Protein AF-A0A7C8EAK9-F1 (afdb_monomer_lite)

Secondary structure (DSSP, 8-state):
-HHHHHHHHHHHHHHHHTT-HHHHHHHHHHHHHH-TT-HHHHHHHHHTTTTT-HHHHHHHHHHHHHHSTT-HHHHHHHHHHHHHTT-HHHHHHHHHHHHHH-TT--

Foldseek 3Di:
DVVQLVVLQVVLVVCVVVVVLVSSLVSLVVSCVVPVLPLVSLQSNLVSCVVPPLVSSLVSLVSSCVSVVQDLSSLQSNLVSCVVVVVNVSSVVSVVSSCVSPVPPD

Structure (mmCIF, N/CA/C/O backbone):
data_AF-A0A7C8EAK9-F1
#
_entry.id   AF-A0A7C8EAK9-F1
#
loop_
_atom_site.group_PDB
_atom_site.id
_atom_site.type_symbol
_atom_site.label_atom_id
_atom_site.label_alt_id
_atom_site.label_comp_id
_atom_site.label_asym_id
_atom_site.label_entity_id
_atom_site.label_seq_id
_atom_site.pdbx_PDB_ins_code
_atom_site.Cartn_x
_atom_site.Cartn_y
_atom_site.Cartn_z
_atom_site.occupancy
_atom_site.B_iso_or_equiv
_atom_site.auth_seq_id
_atom_site.auth_comp_id
_atom_site.auth_asym_id
_atom_site.auth_atom_id
_atom_site.pdbx_PDB_model_num
ATOM 1 N N . MET A 1 1 ? 10.876 -0.638 -21.733 1.00 62.22 1 MET A N 1
ATOM 2 C CA . MET A 1 1 ? 10.532 0.165 -20.532 1.00 62.22 1 MET A CA 1
ATOM 3 C C . MET A 1 1 ? 9.923 -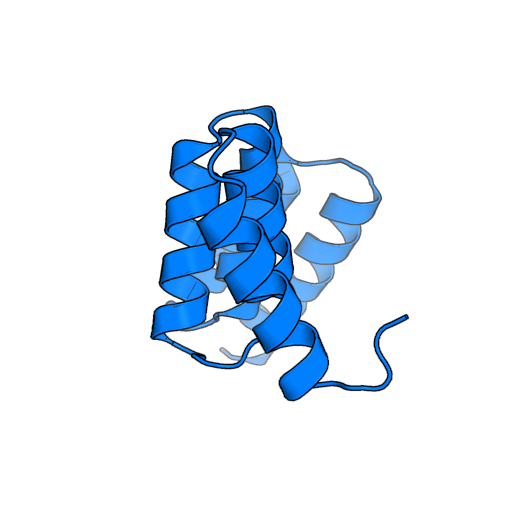0.709 -19.440 1.00 62.22 1 MET A C 1
ATOM 5 O O . MET A 1 1 ? 10.358 -0.600 -18.300 1.00 62.22 1 MET A O 1
ATOM 9 N N . GLU A 1 2 ? 9.033 -1.641 -19.792 1.00 72.19 2 GLU A N 1
ATOM 10 C CA . GLU A 1 2 ? 8.414 -2.610 -18.868 1.00 72.19 2 GLU A CA 1
ATOM 11 C C . GLU A 1 2 ? 9.421 -3.431 -18.046 1.00 72.19 2 GLU A C 1
ATOM 13 O O . GLU A 1 2 ? 9.318 -3.457 -16.825 1.00 72.19 2 GLU A O 1
ATOM 18 N N . ALA A 1 3 ? 10.468 -3.993 -18.665 1.00 84.56 3 ALA A N 1
ATOM 19 C CA . ALA A 1 3 ? 11.483 -4.779 -17.946 1.00 84.56 3 ALA A CA 1
ATOM 20 C C . ALA A 1 3 ? 12.197 -3.995 -16.823 1.00 84.56 3 ALA A C 1
ATOM 22 O O . ALA A 1 3 ? 12.510 -4.545 -15.769 1.00 84.56 3 ALA A O 1
ATOM 23 N N . LYS A 1 4 ? 12.419 -2.686 -17.018 1.00 90.38 4 LYS A N 1
ATOM 24 C CA . LYS A 1 4 ? 13.034 -1.814 -16.003 1.00 90.38 4 LYS A CA 1
ATOM 25 C C . LYS A 1 4 ? 12.062 -1.508 -14.864 1.00 90.38 4 LYS A C 1
ATOM 27 O O . LYS A 1 4 ? 12.473 -1.508 -13.708 1.00 90.38 4 LYS A O 1
ATOM 32 N N . SER A 1 5 ? 10.794 -1.258 -15.196 1.00 91.94 5 SER A N 1
ATOM 33 C CA . SER A 1 5 ? 9.720 -1.064 -14.214 1.00 91.94 5 SER A CA 1
ATOM 34 C C . SER A 1 5 ? 9.559 -2.308 -13.336 1.00 91.94 5 SER A C 1
ATOM 36 O O . SER A 1 5 ? 9.613 -2.219 -12.113 1.00 91.94 5 SER A O 1
ATOM 38 N N . HIS A 1 6 ? 9.511 -3.486 -13.963 1.00 93.06 6 HIS A N 1
ATOM 39 C CA . HIS A 1 6 ? 9.418 -4.766 -13.271 1.00 93.06 6 HIS A CA 1
ATOM 40 C C . HIS A 1 6 ? 10.614 -5.019 -12.341 1.00 93.06 6 HIS A C 1
ATOM 42 O O . HIS A 1 6 ? 10.421 -5.331 -11.170 1.00 93.06 6 HIS A O 1
ATOM 48 N N . ALA A 1 7 ? 11.850 -4.815 -12.811 1.00 95.44 7 ALA A N 1
ATOM 49 C CA . ALA A 1 7 ? 13.041 -4.989 -11.976 1.00 95.44 7 ALA A CA 1
ATOM 50 C C . ALA A 1 7 ? 13.064 -4.037 -10.763 1.00 95.44 7 ALA A C 1
ATOM 52 O O . ALA A 1 7 ? 13.445 -4.438 -9.662 1.00 95.44 7 ALA A O 1
ATOM 53 N N . LEU A 1 8 ? 12.631 -2.782 -10.941 1.00 96.81 8 LEU A N 1
ATOM 54 C CA . LEU A 1 8 ? 12.494 -1.828 -9.837 1.00 96.81 8 LEU A CA 1
ATOM 55 C C . LEU A 1 8 ? 11.420 -2.261 -8.839 1.00 96.81 8 LEU A C 1
ATOM 57 O O . LEU A 1 8 ? 11.625 -2.106 -7.637 1.00 96.81 8 LEU A O 1
ATOM 61 N N . PHE A 1 9 ? 10.309 -2.813 -9.322 1.00 97.38 9 PHE A N 1
ATOM 62 C CA . PHE A 1 9 ? 9.247 -3.315 -8.462 1.00 97.38 9 PHE A CA 1
ATOM 63 C C . PHE A 1 9 ? 9.712 -4.524 -7.644 1.00 97.38 9 PHE A C 1
ATOM 65 O O . PHE A 1 9 ? 9.573 -4.510 -6.427 1.00 97.38 9 PHE A O 1
ATOM 72 N N . GLN A 1 10 ? 10.377 -5.503 -8.265 1.00 97.38 10 GLN A N 1
ATOM 73 C CA . GLN A 1 10 ? 10.956 -6.648 -7.548 1.00 97.38 10 GLN A CA 1
ATOM 74 C C . GLN A 1 10 ? 11.954 -6.204 -6.470 1.00 97.38 10 GLN A C 1
ATOM 76 O O . GLN A 1 10 ? 11.895 -6.662 -5.330 1.00 97.38 10 GLN A O 1
ATOM 81 N N . LYS A 1 11 ? 12.824 -5.239 -6.794 1.00 97.31 11 LYS A N 1
ATOM 82 C CA . LYS A 1 11 ? 13.728 -4.630 -5.811 1.00 97.31 11 LYS A CA 1
ATOM 83 C C . LYS A 1 11 ? 12.961 -3.953 -4.671 1.00 97.31 11 LYS A C 1
ATOM 85 O O . LYS A 1 11 ? 13.375 -4.058 -3.521 1.00 97.31 11 LYS A O 1
ATOM 90 N N . ALA A 1 12 ? 11.875 -3.243 -4.972 1.00 97.62 12 ALA A N 1
ATOM 91 C CA . ALA A 1 12 ? 11.059 -2.597 -3.951 1.00 97.62 12 ALA A CA 1
ATOM 92 C C . ALA A 1 12 ? 10.439 -3.609 -2.982 1.00 97.62 12 ALA A C 1
ATOM 94 O O . ALA A 1 12 ? 10.488 -3.370 -1.781 1.00 97.62 12 ALA A O 1
ATOM 95 N N . ILE A 1 13 ? 9.912 -4.731 -3.482 1.00 97.50 13 ILE A N 1
ATOM 96 C CA . ILE A 1 13 ? 9.357 -5.798 -2.638 1.00 97.50 13 ILE A CA 1
ATOM 97 C C . ILE A 1 13 ? 10.428 -6.357 -1.696 1.00 97.50 13 ILE A C 1
ATOM 99 O O . ILE A 1 13 ? 10.230 -6.348 -0.488 1.00 97.50 13 ILE A O 1
ATOM 103 N N . GLN A 1 14 ? 11.616 -6.688 -2.211 1.00 97.88 14 GLN A N 1
ATOM 104 C CA . GLN A 1 14 ? 12.730 -7.146 -1.367 1.00 97.88 14 GLN A CA 1
ATOM 105 C C . GLN A 1 14 ? 13.124 -6.125 -0.289 1.00 97.88 14 GLN A C 1
ATOM 107 O O . GLN A 1 14 ? 13.489 -6.490 0.823 1.00 97.88 14 GLN A O 1
ATOM 112 N N . LEU A 1 15 ? 13.081 -4.829 -0.608 1.00 98.00 15 LEU A N 1
ATOM 113 C CA . LEU A 1 15 ? 13.382 -3.776 0.361 1.00 98.00 15 LEU A CA 1
ATOM 114 C C . LEU A 1 15 ? 12.298 -3.651 1.438 1.00 98.00 15 LEU A C 1
ATOM 116 O O . LEU A 1 15 ? 12.640 -3.334 2.574 1.00 98.00 15 LEU A O 1
ATOM 120 N N . LEU A 1 16 ? 11.029 -3.910 1.105 1.00 95.81 16 LEU A N 1
ATOM 121 C CA . LEU A 1 16 ? 9.943 -3.976 2.087 1.00 95.81 16 LEU A CA 1
ATOM 122 C C . LEU A 1 16 ? 10.130 -5.160 3.039 1.00 95.81 16 LEU A C 1
ATOM 124 O O . LEU A 1 16 ? 10.002 -4.967 4.243 1.00 95.81 16 LEU A O 1
ATOM 128 N N . ASP A 1 17 ? 10.510 -6.330 2.521 1.00 95.25 17 ASP A N 1
ATOM 129 C CA . ASP A 1 17 ? 10.783 -7.525 3.336 1.00 95.25 17 ASP A CA 1
ATOM 130 C C . ASP A 1 17 ? 11.965 -7.315 4.298 1.00 95.25 17 ASP A C 1
ATOM 132 O O . ASP A 1 17 ? 12.016 -7.892 5.381 1.00 95.25 17 ASP A O 1
ATOM 136 N N . LEU A 1 18 ? 12.915 -6.456 3.916 1.00 96.38 18 LEU A N 1
ATOM 137 C CA . LEU A 1 18 ? 14.046 -6.034 4.749 1.00 96.38 18 LEU A CA 1
ATOM 138 C C . LEU A 1 18 ? 13.733 -4.818 5.639 1.00 96.38 18 LEU A C 1
ATOM 140 O O . LEU A 1 18 ? 14.655 -4.242 6.217 1.00 96.38 18 LEU A O 1
ATOM 144 N N . GLU A 1 19 ? 12.475 -4.373 5.689 1.00 94.06 19 GLU A N 1
ATOM 145 C CA . GLU A 1 19 ? 11.995 -3.184 6.413 1.00 94.06 19 GLU A CA 1
ATOM 146 C C . GLU A 1 19 ? 12.688 -1.859 6.021 1.00 94.06 19 GLU A C 1
ATOM 148 O O . GLU A 1 19 ? 12.529 -0.821 6.676 1.00 94.06 19 GLU A O 1
ATOM 153 N N . LYS A 1 20 ? 13.406 -1.838 4.891 1.00 96.69 20 LYS A N 1
ATOM 154 C CA . LYS A 1 20 ? 14.094 -0.665 4.325 1.00 96.69 20 LYS A CA 1
ATOM 155 C C . LYS A 1 20 ? 13.104 0.257 3.621 1.00 96.69 20 LYS A C 1
ATOM 157 O O . LYS A 1 20 ? 13.106 0.439 2.403 1.00 96.69 20 LYS A O 1
ATOM 162 N N . THR A 1 21 ? 12.218 0.834 4.424 1.00 94.69 21 THR A N 1
ATOM 163 C CA . THR A 1 21 ? 11.017 1.548 3.977 1.00 94.69 21 THR A CA 1
ATOM 164 C C . THR A 1 21 ? 11.338 2.763 3.100 1.00 94.69 21 THR A C 1
ATOM 166 O O . THR A 1 21 ? 10.622 3.033 2.133 1.00 94.69 21 THR A O 1
ATOM 169 N N . LYS A 1 22 ? 12.428 3.490 3.385 1.00 95.12 22 LYS A N 1
ATOM 170 C CA . LYS A 1 22 ? 12.825 4.676 2.605 1.00 95.12 22 LYS A CA 1
ATOM 171 C C . LYS A 1 22 ? 13.316 4.285 1.212 1.00 95.12 22 LYS A C 1
ATOM 173 O O . LYS A 1 22 ? 12.841 4.830 0.220 1.00 95.12 22 LYS A O 1
ATOM 178 N N . GLU A 1 23 ? 14.198 3.298 1.127 1.00 97.31 23 GLU A N 1
ATOM 179 C CA . GLU A 1 23 ? 14.730 2.788 -0.135 1.00 97.31 23 GLU A CA 1
ATOM 180 C C . GLU A 1 23 ? 13.640 2.101 -0.967 1.00 97.31 23 GLU A C 1
ATOM 182 O O . GLU A 1 23 ? 13.582 2.281 -2.187 1.00 97.31 23 GLU A O 1
ATOM 187 N N . ALA A 1 24 ? 12.734 1.357 -0.320 1.00 97.88 24 ALA A N 1
ATOM 188 C CA . ALA A 1 24 ? 11.565 0.781 -0.977 1.00 97.88 24 ALA A CA 1
ATOM 189 C C . ALA A 1 24 ? 10.706 1.880 -1.616 1.00 97.88 24 ALA A C 1
ATOM 191 O O . ALA A 1 24 ? 10.337 1.786 -2.787 1.00 97.88 24 ALA A O 1
ATOM 192 N N . ARG A 1 25 ? 10.445 2.968 -0.882 1.00 97.31 25 ARG A N 1
ATOM 193 C CA . ARG A 1 25 ? 9.690 4.125 -1.379 1.00 97.31 25 ARG A CA 1
ATOM 194 C C . ARG A 1 25 ? 10.352 4.761 -2.599 1.00 97.31 25 ARG A C 1
ATOM 196 O O . ARG A 1 25 ? 9.662 5.063 -3.571 1.00 97.31 25 ARG A O 1
ATOM 203 N N . GLU A 1 26 ? 11.669 4.941 -2.588 1.00 97.75 26 GLU A N 1
ATOM 204 C CA . GLU A 1 26 ? 12.405 5.470 -3.742 1.00 97.75 26 GLU A CA 1
ATOM 205 C C . GLU A 1 26 ? 12.295 4.561 -4.971 1.00 97.75 26 GLU A C 1
ATOM 207 O O . GLU A 1 26 ? 12.053 5.049 -6.082 1.00 97.75 26 GLU A O 1
ATOM 212 N N . ALA A 1 27 ? 12.422 3.246 -4.776 1.00 97.94 27 ALA A N 1
ATOM 213 C CA . ALA A 1 27 ? 12.264 2.262 -5.841 1.00 97.94 27 ALA A CA 1
ATOM 214 C C . ALA A 1 27 ? 10.840 2.285 -6.421 1.00 97.94 27 ALA A C 1
ATOM 216 O O . ALA A 1 27 ? 10.684 2.359 -7.640 1.00 97.94 27 ALA A O 1
ATOM 217 N N . LEU A 1 28 ? 9.812 2.335 -5.566 1.00 98.31 28 LEU A N 1
ATOM 218 C CA . LEU A 1 28 ? 8.401 2.430 -5.962 1.00 98.31 28 LEU A CA 1
ATOM 219 C C . LEU A 1 28 ? 8.100 3.722 -6.721 1.00 98.31 28 LEU A C 1
ATOM 221 O O . LEU A 1 28 ? 7.445 3.690 -7.757 1.00 98.31 28 LEU A O 1
ATOM 225 N N . LEU A 1 29 ? 8.629 4.865 -6.278 1.00 97.94 29 LEU A N 1
ATOM 226 C CA . LEU A 1 29 ? 8.525 6.111 -7.042 1.00 97.94 29 LEU A CA 1
ATOM 227 C C . LEU A 1 29 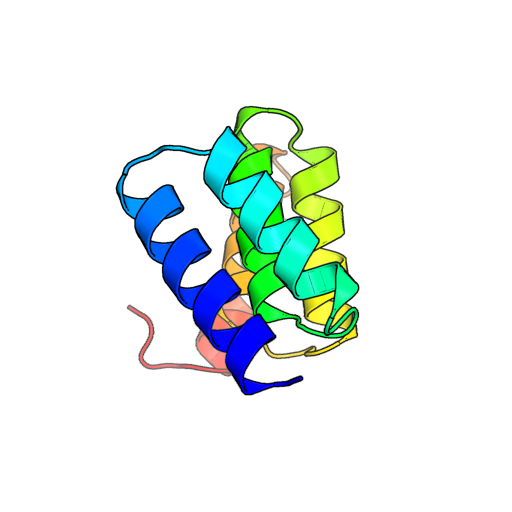? 9.224 5.996 -8.405 1.00 97.94 29 LEU A C 1
ATOM 229 O O . LEU A 1 29 ? 8.769 6.584 -9.383 1.00 97.94 29 LEU A O 1
ATOM 233 N N . GLY A 1 30 ? 10.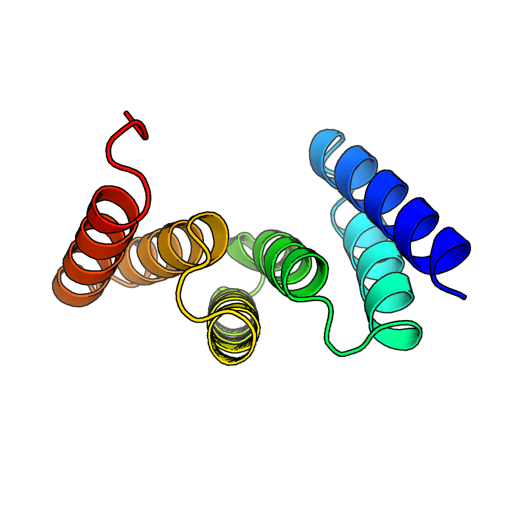305 5.218 -8.493 1.00 97.75 30 GLY A N 1
ATOM 234 C CA . GLY A 1 30 ? 10.937 4.840 -9.755 1.00 97.75 30 GLY A CA 1
ATOM 235 C C . GLY A 1 30 ? 10.016 4.045 -10.677 1.00 97.75 30 GLY A C 1
ATOM 236 O O . GLY A 1 30 ? 9.922 4.393 -11.854 1.00 97.75 30 GLY A O 1
ATOM 237 N N . VAL A 1 31 ? 9.309 3.044 -10.143 1.00 97.94 31 VAL A N 1
ATOM 238 C CA . VAL A 1 31 ? 8.277 2.284 -10.872 1.00 97.94 31 VAL A CA 1
ATOM 239 C C . VAL A 1 31 ? 7.208 3.237 -11.400 1.00 97.94 31 VAL A C 1
ATOM 241 O O . VAL A 1 31 ? 6.967 3.279 -12.600 1.00 97.94 31 VAL A O 1
ATOM 244 N N . LEU A 1 32 ? 6.656 4.095 -10.539 1.00 97.06 32 LEU A N 1
ATOM 245 C CA . LEU A 1 32 ? 5.560 5.006 -10.891 1.00 97.06 32 LEU A CA 1
ATOM 246 C C . LEU A 1 32 ? 5.948 6.128 -11.863 1.00 97.06 32 LEU A C 1
ATOM 248 O O . LEU A 1 32 ? 5.075 6.710 -12.500 1.00 97.06 32 LEU A O 1
ATOM 252 N N . ARG A 1 33 ? 7.241 6.446 -12.000 1.00 97.06 33 ARG A N 1
ATOM 253 C CA . ARG A 1 33 ? 7.727 7.337 -13.067 1.00 97.06 33 ARG A CA 1
ATOM 254 C C . ARG A 1 33 ? 7.718 6.661 -14.438 1.00 97.06 33 ARG A C 1
ATOM 256 O O . ARG A 1 33 ? 7.570 7.354 -15.438 1.00 97.06 33 ARG A O 1
ATOM 263 N N . LEU A 1 34 ? 7.924 5.345 -14.488 1.00 96.38 34 LEU A N 1
ATOM 264 C CA . LEU A 1 34 ? 7.929 4.562 -15.728 1.00 96.38 34 LEU A CA 1
ATOM 265 C C . LEU A 1 34 ? 6.527 4.068 -16.095 1.00 96.38 34 LEU A C 1
ATOM 267 O O . LEU A 1 34 ? 6.190 4.012 -17.272 1.00 96.38 34 LEU A O 1
ATOM 271 N N . ASP A 1 35 ? 5.736 3.724 -15.084 1.00 95.56 35 ASP A N 1
ATOM 272 C CA . ASP A 1 35 ? 4.365 3.244 -15.193 1.00 95.56 35 ASP A CA 1
ATOM 273 C C . ASP A 1 35 ? 3.494 3.903 -14.101 1.00 95.56 35 ASP A C 1
ATOM 275 O O . ASP A 1 35 ? 3.318 3.357 -13.006 1.00 95.56 35 ASP A O 1
ATOM 279 N N . PRO A 1 36 ? 2.940 5.100 -14.370 1.00 95.81 36 PRO A N 1
ATOM 280 C CA . PRO A 1 36 ? 2.094 5.821 -13.416 1.00 95.81 36 PRO A CA 1
ATOM 281 C C . PRO A 1 36 ? 0.789 5.097 -13.052 1.00 95.81 36 PRO A C 1
ATOM 283 O O . PRO A 1 36 ? 0.135 5.480 -12.074 1.00 95.81 36 PRO A O 1
ATOM 286 N N . GLY A 1 37 ? 0.396 4.103 -13.858 1.00 95.69 37 GLY A N 1
ATOM 287 C CA . GLY A 1 37 ? -0.807 3.294 -13.698 1.00 95.69 37 GLY A CA 1
ATOM 288 C C . GLY A 1 37 ? -0.587 2.016 -12.891 1.00 95.69 37 GLY A C 1
ATOM 289 O O . GLY A 1 37 ? -1.548 1.288 -12.654 1.00 95.69 37 GLY A O 1
ATOM 290 N N . ASN A 1 38 ? 0.641 1.742 -12.445 1.00 97.38 38 ASN A N 1
ATOM 291 C CA . ASN A 1 38 ? 0.966 0.510 -11.741 1.00 97.38 38 ASN A CA 1
ATOM 292 C C . ASN A 1 38 ? 0.279 0.438 -10.364 1.00 97.38 38 ASN A C 1
ATOM 294 O O . ASN A 1 38 ? 0.778 0.965 -9.365 1.00 97.38 38 ASN A O 1
ATOM 298 N N . TYR A 1 39 ? -0.893 -0.196 -10.299 1.00 98.00 39 TYR A N 1
ATOM 299 C CA . TYR A 1 39 ? -1.697 -0.255 -9.076 1.00 98.00 39 TYR A CA 1
ATOM 300 C C . TYR A 1 39 ? -1.011 -1.056 -7.958 1.00 98.00 39 TYR A C 1
ATOM 302 O O . TYR A 1 39 ? -1.211 -0.735 -6.786 1.00 98.00 39 TYR A O 1
ATOM 310 N N . GLU A 1 40 ? -0.171 -2.038 -8.300 1.00 98.06 40 GLU A N 1
ATOM 311 C CA . GLU A 1 40 ? 0.606 -2.837 -7.343 1.00 98.06 40 GLU A CA 1
ATOM 312 C C . GLU A 1 40 ? 1.660 -1.963 -6.657 1.00 98.06 40 GLU A C 1
ATOM 314 O O . GLU A 1 40 ? 1.718 -1.904 -5.432 1.00 98.06 40 GLU A O 1
ATOM 319 N N . ALA A 1 41 ? 2.415 -1.171 -7.423 1.00 98.19 41 ALA A N 1
ATOM 320 C CA . ALA A 1 41 ? 3.381 -0.227 -6.870 1.00 98.19 41 ALA A CA 1
ATOM 321 C C . ALA A 1 41 ? 2.720 0.913 -6.086 1.00 98.19 41 ALA A C 1
ATOM 323 O O . ALA A 1 41 ? 3.258 1.343 -5.065 1.00 98.19 41 ALA A O 1
ATOM 324 N N . ILE A 1 42 ? 1.542 1.389 -6.506 1.00 98.62 42 ILE A N 1
ATOM 325 C CA . ILE A 1 42 ? 0.762 2.361 -5.723 1.00 98.62 42 ILE A CA 1
ATOM 326 C C . ILE A 1 42 ? 0.322 1.744 -4.386 1.00 98.62 42 ILE A C 1
ATOM 328 O O . ILE A 1 42 ? 0.411 2.414 -3.356 1.00 98.62 42 ILE A O 1
ATOM 332 N N . ASN A 1 43 ? -0.131 0.487 -4.377 1.00 98.62 43 ASN A N 1
ATOM 333 C CA . ASN A 1 43 ? -0.485 -0.231 -3.152 1.00 98.62 43 ASN A CA 1
ATOM 334 C C . ASN A 1 43 ? 0.735 -0.406 -2.235 1.00 98.62 43 ASN A C 1
ATOM 336 O O . ASN A 1 43 ? 0.690 0.021 -1.083 1.00 98.62 43 ASN A O 1
ATOM 340 N N . SER A 1 44 ? 1.851 -0.917 -2.756 1.00 98.50 44 SER A N 1
ATOM 341 C CA . SER A 1 44 ? 3.095 -1.079 -1.995 1.00 98.50 44 SER A CA 1
ATOM 342 C C . SER A 1 44 ? 3.626 0.252 -1.456 1.00 98.50 44 SER A C 1
ATOM 344 O O . SER A 1 44 ? 4.129 0.316 -0.338 1.00 98.50 44 SER A O 1
ATOM 346 N N . LEU A 1 45 ? 3.443 1.355 -2.191 1.00 98.44 45 LEU A N 1
ATOM 347 C CA . LEU A 1 45 ? 3.774 2.696 -1.704 1.00 98.44 45 LEU A CA 1
ATOM 348 C C . LEU A 1 45 ? 2.901 3.083 -0.505 1.00 98.44 45 LEU A C 1
ATOM 350 O O . LEU A 1 45 ? 3.410 3.655 0.458 1.00 98.44 45 LEU A O 1
ATOM 354 N N . GLY A 1 46 ? 1.613 2.737 -0.536 1.00 98.25 46 GLY A N 1
ATOM 355 C CA . GLY A 1 46 ? 0.697 2.913 0.589 1.00 98.25 46 GLY A CA 1
ATOM 356 C C . GLY A 1 46 ? 1.159 2.187 1.850 1.00 98.25 46 GLY A C 1
ATOM 357 O O . GLY A 1 46 ? 1.134 2.788 2.922 1.00 98.25 46 GLY A O 1
ATOM 358 N N . ILE A 1 47 ? 1.660 0.954 1.715 1.00 97.88 47 ILE A N 1
ATOM 359 C CA . ILE A 1 47 ? 2.213 0.167 2.832 1.00 97.88 47 ILE A CA 1
ATOM 360 C C . ILE A 1 47 ? 3.346 0.936 3.525 1.00 97.88 47 ILE A C 1
ATOM 362 O O . ILE A 1 47 ? 3.341 1.050 4.750 1.00 97.88 47 ILE A O 1
ATOM 366 N N . THR A 1 48 ? 4.244 1.578 2.761 1.00 97.56 48 THR A N 1
ATOM 367 C CA . THR A 1 48 ? 5.345 2.383 3.337 1.00 97.56 48 THR A CA 1
ATOM 368 C C . THR A 1 48 ? 4.881 3.574 4.174 1.00 97.56 48 THR A C 1
ATOM 370 O O . THR A 1 48 ? 5.685 4.143 4.905 1.00 97.56 48 THR A O 1
ATOM 373 N N . PHE A 1 49 ? 3.624 4.007 4.044 1.00 97.75 49 PHE A N 1
ATOM 374 C CA . PHE A 1 49 ? 3.087 5.162 4.759 1.00 97.75 49 PHE A CA 1
ATOM 375 C C . PHE A 1 49 ? 2.228 4.789 5.970 1.00 97.75 49 PHE A C 1
ATOM 377 O O . PHE A 1 49 ? 1.915 5.685 6.745 1.00 97.75 49 PHE A O 1
ATOM 384 N N . VAL A 1 50 ? 1.849 3.519 6.167 1.00 95.75 50 VAL A N 1
ATOM 385 C CA . VAL A 1 50 ? 0.873 3.119 7.206 1.00 95.75 50 VAL A CA 1
ATOM 386 C C . VAL A 1 50 ? 1.278 3.607 8.602 1.00 95.75 50 VAL A C 1
ATOM 388 O O . VAL A 1 50 ? 0.445 4.157 9.320 1.00 95.75 50 VAL A O 1
ATOM 391 N N . ASN A 1 51 ? 2.563 3.485 8.944 1.00 93.19 51 ASN A N 1
ATOM 392 C CA . ASN A 1 51 ? 3.097 3.882 10.250 1.00 93.19 51 ASN A CA 1
ATOM 393 C C . ASN A 1 51 ? 3.593 5.341 10.312 1.00 93.19 51 ASN A C 1
ATOM 395 O O . ASN A 1 51 ? 3.895 5.828 11.396 1.00 93.19 51 ASN A O 1
ATOM 399 N N . GLU A 1 52 ? 3.689 6.042 9.177 1.00 94.62 52 GLU A N 1
ATOM 400 C CA . GLU A 1 52 ? 4.213 7.420 9.105 1.00 94.62 52 GLU A CA 1
ATOM 401 C C . GLU A 1 52 ? 3.108 8.465 8.891 1.00 94.62 52 GLU A C 1
ATOM 403 O O . GLU A 1 52 ? 3.059 9.490 9.562 1.00 94.62 52 GLU A O 1
ATOM 408 N N . ASP A 1 53 ? 2.229 8.224 7.920 1.00 96.94 53 ASP A N 1
ATOM 409 C CA . ASP A 1 53 ? 1.139 9.110 7.522 1.00 96.94 53 ASP A CA 1
ATOM 410 C C . ASP A 1 53 ? -0.011 8.243 7.001 1.00 96.94 53 ASP A C 1
ATOM 412 O O . ASP A 1 53 ? -0.141 7.948 5.806 1.00 96.94 53 ASP A O 1
ATOM 416 N N . ILE A 1 54 ? -0.880 7.845 7.927 1.00 97.06 54 ILE A N 1
ATOM 417 C CA . ILE A 1 54 ? -2.024 6.981 7.634 1.00 97.06 54 ILE A CA 1
ATOM 418 C C . ILE A 1 54 ? -2.966 7.578 6.575 1.00 97.06 54 ILE A C 1
ATOM 420 O O . ILE A 1 54 ? -3.615 6.850 5.822 1.00 97.06 54 ILE A O 1
ATOM 424 N N . SER A 1 55 ? -3.009 8.909 6.451 1.00 97.56 55 SER A N 1
ATOM 425 C CA . SER A 1 55 ? -3.816 9.585 5.433 1.00 97.56 55 SER A CA 1
ATOM 426 C C . SER A 1 55 ? -3.200 9.447 4.038 1.00 97.56 55 SER A C 1
ATOM 428 O O . SER A 1 55 ? -3.933 9.327 3.055 1.00 97.56 55 SER A O 1
ATOM 430 N N . ARG A 1 56 ? -1.864 9.442 3.910 1.00 97.81 56 ARG A N 1
ATOM 431 C CA . ARG A 1 56 ? -1.178 9.098 2.647 1.00 97.81 56 ARG A CA 1
ATOM 432 C C . ARG A 1 56 ? -1.395 7.645 2.269 1.00 97.81 56 ARG A C 1
ATOM 434 O O . ARG A 1 56 ? -1.674 7.390 1.096 1.00 97.81 56 ARG A O 1
ATOM 441 N N . ALA A 1 57 ? -1.307 6.731 3.234 1.00 98.44 57 ALA A N 1
ATOM 442 C CA . ALA A 1 57 ? -1.570 5.313 3.006 1.00 98.44 57 ALA A CA 1
ATOM 443 C C . ALA A 1 57 ? -2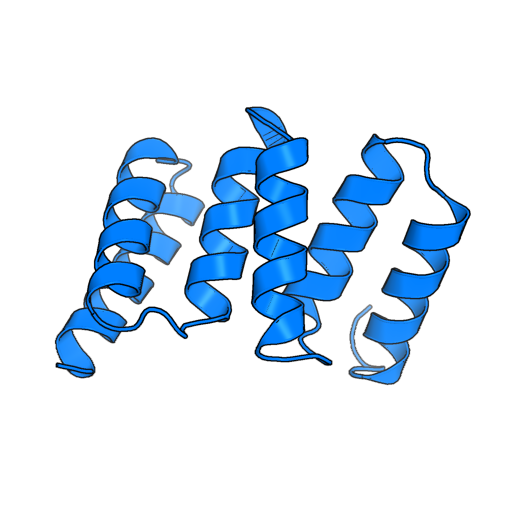.981 5.111 2.430 1.00 98.44 57 ALA A C 1
ATOM 445 O O . ALA A 1 57 ? -3.138 4.544 1.349 1.00 98.44 57 ALA A O 1
ATOM 446 N N . GLU A 1 58 ? -3.995 5.709 3.069 1.00 98.62 58 GLU A N 1
ATOM 447 C CA . GLU A 1 58 ? -5.384 5.686 2.599 1.00 98.62 58 GLU A CA 1
ATOM 448 C C . GLU A 1 58 ? -5.527 6.171 1.148 1.00 98.62 58 GLU A C 1
ATOM 450 O O . GLU A 1 58 ? -6.187 5.527 0.329 1.00 98.62 58 GLU A O 1
ATOM 455 N N . ARG A 1 59 ? -4.898 7.306 0.807 1.00 98.56 59 ARG A N 1
ATOM 456 C CA . ARG A 1 59 ? -4.936 7.859 -0.556 1.00 98.56 59 ARG A CA 1
ATOM 457 C C . ARG A 1 59 ? -4.297 6.919 -1.572 1.00 98.56 59 ARG A C 1
ATOM 459 O O . ARG A 1 59 ? -4.816 6.811 -2.682 1.00 98.56 59 ARG A O 1
ATOM 466 N N . CYS A 1 60 ? -3.206 6.251 -1.208 1.00 98.62 60 CYS A N 1
ATOM 467 C CA . CYS A 1 60 ? -2.537 5.285 -2.074 1.00 98.62 60 CYS A CA 1
ATOM 468 C C . CYS A 1 60 ? -3.440 4.078 -2.338 1.00 98.62 60 CYS A C 1
ATOM 470 O O . CYS A 1 60 ? -3.728 3.793 -3.498 1.00 98.62 60 CYS A O 1
ATOM 472 N N . PHE A 1 61 ? -3.996 3.449 -1.298 1.00 98.75 61 PHE A N 1
ATOM 473 C CA . PHE A 1 61 ? -4.901 2.308 -1.474 1.00 98.75 61 PHE A CA 1
ATOM 474 C C . PHE A 1 61 ? -6.149 2.683 -2.280 1.00 98.75 61 PHE A C 1
ATOM 476 O O . PHE A 1 61 ? -6.498 1.995 -3.236 1.00 98.75 61 PHE A O 1
ATOM 483 N N . LYS A 1 62 ? -6.766 3.840 -2.000 1.00 98.62 62 LYS A N 1
ATOM 484 C CA . LYS A 1 62 ? -7.876 4.360 -2.816 1.00 98.62 62 LYS A CA 1
ATOM 485 C C . LYS A 1 62 ? -7.476 4.592 -4.272 1.00 98.62 62 LYS A C 1
ATOM 487 O O . LYS A 1 62 ? -8.280 4.340 -5.161 1.00 98.62 62 LYS A O 1
ATOM 492 N N . LYS A 1 63 ? -6.263 5.085 -4.538 1.00 98.56 63 LYS A N 1
ATOM 493 C CA . LYS A 1 63 ? -5.772 5.293 -5.906 1.00 98.56 63 LYS A CA 1
ATOM 494 C C . LYS A 1 63 ? -5.541 3.964 -6.629 1.00 98.56 63 LYS A C 1
ATOM 496 O O . LYS A 1 63 ? -5.963 3.856 -7.773 1.00 98.56 63 LYS A O 1
ATOM 501 N N . ALA A 1 64 ? -4.943 2.967 -5.974 1.00 98.56 64 ALA A N 1
ATOM 502 C CA . ALA A 1 64 ? -4.799 1.622 -6.534 1.00 98.56 64 ALA A CA 1
ATOM 503 C C . ALA A 1 64 ? -6.173 1.033 -6.893 1.00 98.56 64 ALA A C 1
ATOM 505 O O . ALA A 1 64 ? -6.365 0.564 -8.012 1.00 98.56 64 ALA A O 1
ATOM 506 N N . LEU A 1 65 ? -7.156 1.180 -5.998 1.00 98.38 65 LEU A N 1
ATOM 507 C CA . LEU A 1 65 ? -8.526 0.723 -6.231 1.00 98.38 65 LEU A CA 1
ATOM 508 C C . LEU A 1 65 ? -9.238 1.476 -7.353 1.00 98.38 65 LEU A C 1
ATOM 510 O O . LEU A 1 65 ? -10.030 0.871 -8.048 1.00 98.38 65 LEU A O 1
ATOM 514 N N . LYS A 1 66 ? -8.949 2.758 -7.598 1.00 98.38 66 LYS A N 1
ATOM 515 C CA . LYS A 1 66 ? -9.505 3.461 -8.772 1.00 98.38 66 LYS A CA 1
ATOM 516 C C . LYS A 1 66 ? -9.015 2.890 -10.105 1.00 98.38 66 LYS A C 1
ATOM 518 O O . LYS A 1 66 ? -9.688 3.072 -11.112 1.00 98.38 66 LYS A O 1
ATOM 523 N N . ILE A 1 67 ? -7.830 2.279 -10.123 1.00 97.94 67 ILE A N 1
ATOM 524 C CA . ILE A 1 67 ? -7.245 1.670 -11.324 1.00 97.94 67 ILE A CA 1
ATOM 525 C C . ILE A 1 67 ? -7.704 0.215 -11.443 1.00 97.94 67 ILE A C 1
ATOM 527 O O . ILE A 1 67 ? -8.109 -0.219 -12.518 1.00 97.94 67 ILE A O 1
ATOM 531 N N . LYS A 1 68 ? -7.681 -0.525 -10.329 1.00 97.75 68 LYS A N 1
ATOM 532 C CA . LYS A 1 68 ? -8.179 -1.896 -10.228 1.00 97.75 68 LYS A CA 1
ATOM 533 C C . LYS A 1 68 ? -9.156 -2.014 -9.060 1.00 97.75 68 LYS A C 1
ATOM 535 O O . LYS A 1 68 ? -8.753 -2.243 -7.922 1.00 97.75 68 LYS A O 1
ATOM 540 N N . ASN A 1 69 ? -10.445 -1.866 -9.371 1.00 95.81 69 ASN A N 1
ATOM 541 C CA . ASN A 1 69 ? -11.546 -1.809 -8.396 1.00 95.81 69 ASN A CA 1
ATOM 542 C C . ASN A 1 69 ? -11.623 -3.025 -7.463 1.00 95.81 69 ASN A C 1
ATOM 544 O O . ASN A 1 69 ? -11.992 -2.870 -6.295 1.00 95.81 69 ASN A O 1
ATOM 548 N N . ASP A 1 70 ? -11.256 -4.196 -7.981 1.00 94.69 70 ASP A N 1
ATOM 549 C CA . ASP A 1 70 ? -11.321 -5.485 -7.294 1.00 94.69 70 ASP A CA 1
ATOM 550 C C . ASP A 1 70 ? -9.912 -6.044 -7.094 1.00 94.69 70 ASP A C 1
ATOM 552 O O . ASP A 1 70 ? -9.563 -7.125 -7.563 1.00 94.69 70 ASP A O 1
ATOM 556 N N . TYR A 1 71 ? -9.060 -5.249 -6.444 1.00 97.12 71 TYR A N 1
ATOM 557 C CA . TYR A 1 71 ? -7.731 -5.673 -6.024 1.00 97.12 71 TYR A CA 1
ATOM 558 C C . TYR A 1 71 ? -7.744 -6.043 -4.528 1.00 97.12 71 TYR A C 1
ATOM 560 O O . TYR A 1 71 ? -7.814 -5.131 -3.694 1.00 97.12 71 TYR A O 1
ATOM 568 N N . PRO A 1 72 ? -7.692 -7.346 -4.175 1.00 96.62 72 PRO A N 1
ATOM 569 C CA . PRO A 1 72 ? -7.827 -7.811 -2.793 1.00 96.62 72 PRO A CA 1
ATOM 570 C C . PRO A 1 72 ? -6.853 -7.150 -1.817 1.00 96.62 72 PRO A C 1
ATOM 572 O O . PRO A 1 72 ? -7.293 -6.653 -0.781 1.00 96.62 72 PRO A O 1
ATOM 575 N N . ASP A 1 73 ? -5.569 -7.037 -2.174 1.00 96.62 73 ASP A N 1
ATOM 576 C CA . ASP A 1 73 ? -4.551 -6.463 -1.283 1.00 96.62 73 ASP A CA 1
ATOM 577 C C . ASP A 1 73 ? -4.863 -5.007 -0.921 1.00 96.62 73 ASP A C 1
ATOM 579 O O . ASP A 1 73 ? -4.807 -4.618 0.244 1.00 96.62 73 ASP A O 1
ATOM 583 N N . ALA A 1 74 ? -5.254 -4.187 -1.903 1.00 98.19 74 ALA A N 1
ATOM 584 C CA . ALA A 1 74 ? -5.585 -2.787 -1.652 1.00 98.19 74 ALA A CA 1
ATOM 585 C C . ALA A 1 74 ? -6.903 -2.625 -0.875 1.00 98.19 74 ALA A C 1
ATOM 587 O O . ALA A 1 74 ? -7.015 -1.707 -0.058 1.00 98.19 74 ALA A O 1
ATOM 588 N N . LEU A 1 75 ? -7.891 -3.507 -1.085 1.00 98.38 75 LEU A N 1
ATOM 589 C CA . LEU A 1 75 ? -9.121 -3.537 -0.282 1.00 98.38 75 LEU A CA 1
ATOM 590 C C . LEU A 1 75 ? -8.816 -3.894 1.176 1.00 98.38 75 LEU A C 1
ATOM 592 O O . LEU A 1 75 ? -9.276 -3.199 2.083 1.00 98.38 75 LEU A O 1
ATOM 596 N N . TYR A 1 76 ? -8.012 -4.935 1.394 1.00 97.94 76 TYR A N 1
ATOM 597 C CA . TYR A 1 76 ? -7.592 -5.390 2.716 1.00 97.94 76 TYR A CA 1
ATOM 598 C C . TYR A 1 76 ? -6.777 -4.317 3.449 1.00 97.94 76 TYR A C 1
ATOM 600 O O . TYR A 1 76 ? -7.055 -3.978 4.601 1.00 97.94 76 TYR A O 1
ATOM 608 N N . ASN A 1 77 ? -5.818 -3.699 2.760 1.00 98.38 77 ASN A N 1
ATOM 609 C CA . ASN A 1 77 ? -5.001 -2.629 3.320 1.00 98.38 77 ASN A CA 1
ATOM 610 C C . ASN A 1 77 ? -5.827 -1.380 3.663 1.00 98.38 77 ASN A C 1
ATOM 612 O O . ASN A 1 77 ? -5.658 -0.801 4.739 1.00 98.38 77 ASN A O 1
ATOM 616 N N . LEU A 1 78 ? -6.775 -0.988 2.805 1.00 98.62 78 LEU A N 1
ATOM 617 C CA . LEU A 1 78 ? -7.694 0.112 3.108 1.00 98.62 78 LEU A CA 1
ATOM 618 C C . LEU A 1 78 ? -8.611 -0.221 4.296 1.00 98.62 78 LEU A C 1
ATOM 620 O O . LEU A 1 78 ? -8.872 0.648 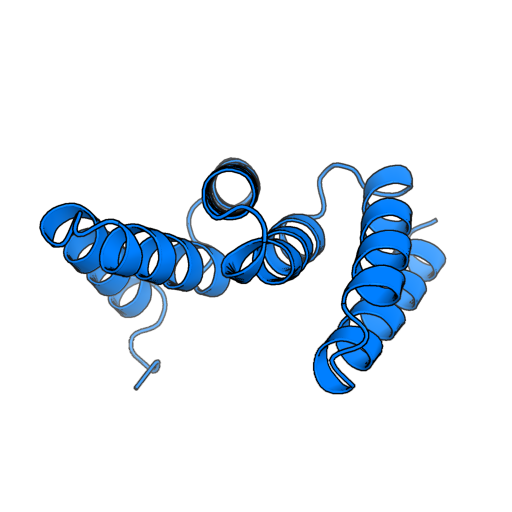5.128 1.00 98.62 78 LEU A O 1
ATOM 624 N N . ALA A 1 79 ? -9.063 -1.472 4.413 1.00 98.25 79 ALA A N 1
ATOM 625 C CA . ALA A 1 79 ? -9.848 -1.935 5.552 1.00 98.25 79 ALA A CA 1
ATOM 626 C C . ALA A 1 79 ? -9.050 -1.854 6.864 1.00 98.25 79 ALA A C 1
ATOM 628 O O . ALA A 1 79 ? -9.584 -1.407 7.881 1.00 98.25 79 ALA A O 1
ATOM 629 N N . ASN A 1 80 ? -7.761 -2.205 6.844 1.00 98.25 80 ASN A N 1
ATOM 630 C CA . ASN A 1 80 ? -6.868 -2.050 7.995 1.00 98.25 80 ASN A CA 1
ATOM 631 C C . ASN A 1 80 ? -6.668 -0.582 8.385 1.00 98.25 80 ASN A C 1
ATOM 633 O O . ASN A 1 80 ? -6.743 -0.254 9.570 1.00 98.25 80 ASN A O 1
ATOM 637 N N . VAL A 1 81 ? -6.505 0.310 7.404 1.00 98.38 81 VAL A N 1
ATOM 638 C CA . VAL A 1 81 ? -6.448 1.758 7.651 1.00 98.38 81 VAL A CA 1
ATOM 639 C C . VAL A 1 81 ? -7.741 2.258 8.301 1.00 98.38 81 VAL A C 1
ATOM 641 O O . VAL A 1 81 ? -7.696 2.980 9.294 1.00 98.38 81 VAL A O 1
ATOM 644 N N . TYR A 1 82 ? -8.907 1.855 7.796 1.00 98.50 82 TYR A N 1
ATOM 645 C CA . TYR A 1 82 ? -10.191 2.229 8.394 1.00 98.50 82 TYR A CA 1
ATOM 646 C C . TYR A 1 82 ? -10.388 1.649 9.793 1.00 98.50 82 TYR A C 1
ATOM 648 O O . TYR A 1 82 ? -10.871 2.360 10.672 1.00 98.50 82 TYR A O 1
ATOM 656 N N . LYS A 1 83 ? -9.939 0.415 10.039 1.00 97.81 83 LYS A N 1
ATOM 657 C CA . LYS A 1 83 ? -9.917 -0.187 11.376 1.00 97.81 83 LYS A CA 1
ATOM 658 C C . LYS A 1 83 ? -9.085 0.653 12.348 1.00 97.81 83 LYS A C 1
ATOM 660 O O . LYS A 1 83 ? -9.568 0.973 13.427 1.00 97.81 83 LYS A O 1
ATOM 665 N N . GLN A 1 84 ? -7.876 1.058 11.954 1.00 96.38 84 GLN A N 1
ATOM 666 C CA . GLN A 1 84 ? -6.992 1.891 12.779 1.00 96.38 84 GLN A CA 1
ATOM 667 C C . GLN A 1 84 ? -7.567 3.295 13.033 1.00 96.38 84 GLN A C 1
ATOM 669 O O . GLN A 1 84 ? -7.319 3.882 14.081 1.00 96.38 84 GLN A O 1
ATOM 674 N N . LYS A 1 85 ? -8.379 3.817 12.106 1.00 96.31 85 LYS A N 1
ATOM 675 C CA . LYS A 1 85 ? -9.124 5.080 12.256 1.00 96.31 85 LYS A CA 1
ATOM 676 C C . LYS A 1 85 ? -10.475 4.925 12.976 1.00 96.31 85 LYS A C 1
ATOM 678 O O . LYS A 1 85 ? -11.238 5.885 13.023 1.00 96.31 85 LYS A O 1
ATOM 683 N N . SER A 1 86 ? -10.796 3.741 13.503 1.00 97.38 86 SER A N 1
ATOM 684 C CA . SER A 1 86 ? -12.080 3.414 14.150 1.00 97.38 86 SER A CA 1
ATOM 685 C C . SER A 1 86 ? -13.320 3.500 13.240 1.00 97.38 86 SER A C 1
ATOM 687 O O . SER A 1 86 ? -14.453 3.477 13.720 1.00 97.38 86 SER A O 1
ATOM 689 N N . PHE A 1 87 ? -13.139 3.517 11.917 1.00 98.06 87 PHE A N 1
ATOM 690 C CA . PHE A 1 87 ? -14.208 3.425 10.914 1.00 98.06 87 PHE A CA 1
ATOM 691 C C . PHE A 1 87 ? -14.575 1.957 10.659 1.00 98.06 87 PHE A C 1
ATOM 693 O O . PHE A 1 87 ? -14.314 1.374 9.603 1.00 98.06 87 PHE A O 1
ATOM 700 N N . LEU A 1 88 ? -15.122 1.318 11.695 1.00 97.69 88 LEU A N 1
ATOM 701 C CA . LEU A 1 88 ? -15.308 -0.134 11.734 1.00 97.69 88 LEU A CA 1
ATOM 702 C C . LEU A 1 88 ? -16.328 -0.640 10.706 1.00 97.69 88 LEU A C 1
ATOM 704 O O . LEU A 1 88 ? -16.144 -1.720 10.149 1.00 97.69 88 LEU A O 1
ATOM 708 N N . ARG A 1 89 ? -17.390 0.126 10.425 1.00 98.19 89 ARG A N 1
ATOM 709 C CA . ARG A 1 89 ? -18.417 -0.276 9.446 1.00 98.19 89 ARG A CA 1
ATOM 710 C C . ARG A 1 89 ? -17.829 -0.344 8.039 1.00 98.19 89 ARG A C 1
ATOM 712 O O . ARG A 1 89 ? -18.040 -1.318 7.320 1.00 98.19 89 ARG A O 1
ATOM 719 N N . GLU A 1 90 ? -17.055 0.664 7.667 1.00 98.00 90 GLU A N 1
ATOM 720 C CA . GLU A 1 90 ? -16.370 0.764 6.388 1.00 98.00 90 GLU A CA 1
ATOM 721 C C . GLU A 1 90 ? -15.303 -0.324 6.251 1.00 98.00 90 GLU A C 1
ATOM 723 O O . GLU A 1 90 ? -15.220 -0.963 5.203 1.00 98.00 90 GLU A O 1
ATOM 728 N N . ALA A 1 91 ? -14.541 -0.589 7.318 1.00 98.25 91 ALA A N 1
ATOM 729 C CA . ALA A 1 91 ? -13.576 -1.683 7.350 1.00 98.25 91 ALA A CA 1
ATOM 730 C C . ALA A 1 91 ? -14.251 -3.045 7.106 1.00 98.25 91 ALA A C 1
ATOM 732 O O . ALA A 1 91 ? -13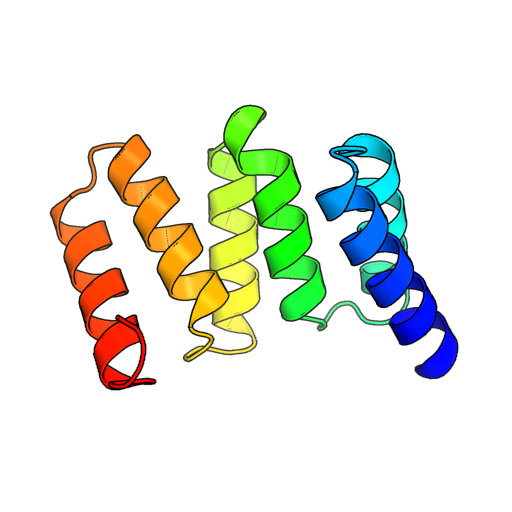.825 -3.789 6.226 1.00 98.25 91 ALA A O 1
ATOM 733 N N . ILE A 1 92 ? -15.347 -3.347 7.816 1.00 98.00 92 ILE A N 1
ATOM 734 C CA . ILE A 1 92 ? -16.109 -4.597 7.647 1.00 98.00 92 ILE A CA 1
ATOM 735 C C . ILE A 1 92 ? -16.613 -4.751 6.209 1.00 98.00 92 ILE A C 1
ATOM 737 O O . ILE A 1 92 ? -16.520 -5.837 5.639 1.00 98.00 92 ILE A O 1
ATOM 741 N N . ASN A 1 93 ? -17.131 -3.681 5.604 1.00 97.75 93 ASN A N 1
ATOM 742 C CA . ASN A 1 93 ? -17.614 -3.732 4.225 1.00 97.75 93 ASN A CA 1
ATOM 743 C C . ASN A 1 93 ? -16.487 -4.036 3.230 1.00 97.75 93 ASN A C 1
ATOM 745 O O . ASN A 1 93 ? -16.695 -4.798 2.288 1.00 97.75 93 ASN A O 1
ATOM 749 N N . LEU A 1 94 ? -15.294 -3.480 3.444 1.00 97.69 94 LEU A N 1
ATOM 750 C CA . LEU A 1 94 ? -14.134 -3.769 2.604 1.00 97.69 94 LEU A CA 1
ATOM 751 C C . LEU A 1 94 ? -13.628 -5.202 2.792 1.00 97.69 94 LEU A C 1
ATOM 753 O O . LEU A 1 94 ? -13.401 -5.876 1.792 1.00 97.69 94 LEU A O 1
ATOM 757 N N . TYR A 1 95 ? -13.537 -5.706 4.027 1.00 97.12 95 TYR A N 1
ATOM 758 C CA . TYR A 1 95 ? -13.179 -7.110 4.264 1.00 97.12 95 TYR A CA 1
ATOM 759 C C . TYR A 1 95 ? -14.165 -8.068 3.595 1.00 97.12 95 TYR A C 1
ATOM 761 O O . TYR A 1 95 ? -13.748 -9.003 2.923 1.00 97.12 95 TYR A O 1
ATOM 769 N N . LYS A 1 96 ? -15.474 -7.803 3.689 1.00 96.19 96 LYS A N 1
ATOM 770 C CA . LYS A 1 96 ? -16.490 -8.602 2.985 1.00 96.19 96 LYS A CA 1
ATOM 771 C C . LYS A 1 96 ? -16.258 -8.639 1.475 1.00 96.19 96 LYS A C 1
ATOM 773 O O . LYS A 1 96 ? -16.415 -9.696 0.878 1.00 96.19 96 LYS A O 1
ATOM 778 N N . ARG A 1 97 ? -15.865 -7.516 0.863 1.00 95.81 97 ARG A N 1
ATOM 779 C CA . ARG A 1 97 ? -15.520 -7.479 -0.567 1.00 95.81 97 ARG A CA 1
ATOM 780 C C . ARG A 1 97 ? -14.291 -8.326 -0.890 1.00 95.81 97 ARG A C 1
ATOM 782 O O . ARG A 1 97 ? -14.302 -8.988 -1.917 1.00 95.81 97 ARG A O 1
ATOM 789 N N . VAL A 1 98 ? -13.272 -8.347 -0.024 1.00 95.88 98 VAL A N 1
ATOM 790 C CA . VAL A 1 98 ? -12.101 -9.232 -0.193 1.00 95.88 98 VAL A CA 1
ATOM 791 C C . VAL A 1 98 ? -12.551 -10.694 -0.284 1.00 95.88 98 VAL A C 1
ATOM 793 O O . VAL A 1 98 ? -12.255 -11.343 -1.280 1.00 95.88 98 VAL A O 1
ATOM 796 N N . PHE A 1 99 ? -13.358 -11.167 0.673 1.00 93.31 99 PHE A N 1
ATOM 797 C CA . PHE A 1 99 ? -13.883 -12.543 0.676 1.00 93.31 99 PHE A CA 1
ATOM 798 C C . PHE A 1 99 ? -14.823 -12.859 -0.499 1.00 93.31 99 PHE A C 1
ATOM 800 O O . PHE A 1 99 ? -14.963 -14.014 -0.885 1.00 93.31 99 PHE A O 1
ATOM 807 N N . GLN A 1 100 ? -15.501 -11.856 -1.063 1.00 94.00 100 GLN A N 1
ATOM 808 C CA . GLN A 1 100 ? -16.327 -12.041 -2.263 1.00 94.00 100 GLN A CA 1
ATOM 809 C C . GLN A 1 100 ? -15.484 -12.225 -3.530 1.00 94.00 100 GLN A C 1
ATOM 811 O O . GLN A 1 100 ? -15.911 -12.939 -4.432 1.00 94.00 100 GLN A O 1
ATOM 816 N N . ILE A 1 101 ? -14.326 -11.562 -3.610 1.00 93.06 101 ILE A N 1
ATOM 817 C CA . ILE A 1 101 ? -13.416 -11.643 -4.761 1.00 93.06 101 ILE A CA 1
ATOM 818 C C . ILE A 1 101 ? -12.594 -12.928 -4.698 1.00 93.06 101 ILE A C 1
ATOM 820 O O . ILE A 1 101 ? -12.467 -13.623 -5.702 1.00 93.06 101 ILE A O 1
ATOM 824 N N . ASP A 1 102 ? -12.059 -13.240 -3.519 1.00 86.69 102 ASP A N 1
ATOM 825 C CA . ASP A 1 102 ? -11.312 -14.464 -3.266 1.00 86.69 102 ASP A CA 1
ATOM 826 C C . ASP A 1 102 ? -11.841 -15.150 -1.996 1.00 86.69 102 ASP A C 1
ATOM 828 O O . ASP A 1 102 ? -11.438 -14.809 -0.880 1.00 86.69 102 ASP A O 1
ATOM 832 N N . PRO A 1 103 ? -12.748 -16.131 -2.150 1.00 85.75 103 PRO A N 1
ATOM 833 C CA . PRO A 1 103 ? -13.279 -16.898 -1.027 1.00 85.75 103 PRO A CA 1
ATOM 834 C C . PRO A 1 103 ? -12.251 -17.813 -0.342 1.00 85.75 103 PRO A C 1
ATOM 836 O O . PRO A 1 103 ? -12.561 -18.374 0.707 1.00 85.75 103 PRO A O 1
ATOM 839 N N . SER A 1 104 ? -11.065 -18.009 -0.935 1.00 86.12 104 SER A N 1
ATOM 840 C CA . SER A 1 104 ? -9.996 -18.855 -0.384 1.00 86.12 104 SER A CA 1
ATOM 841 C C . SER A 1 104 ? -9.037 -18.108 0.546 1.00 86.12 104 SER A C 1
ATOM 843 O O . SER A 1 104 ? -8.235 -18.741 1.230 1.00 86.12 104 SER A O 1
ATOM 845 N N . ILE A 1 105 ? -9.149 -16.778 0.630 1.00 77.31 105 ILE A N 1
ATOM 846 C CA . ILE A 1 105 ? -8.506 -15.993 1.687 1.00 77.31 105 ILE A CA 1
ATOM 847 C C . ILE A 1 105 ? -9.072 -16.451 3.047 1.00 77.31 105 ILE A C 1
ATOM 849 O O . ILE A 1 105 ? -10.288 -16.443 3.256 1.00 77.31 105 ILE A O 1
ATOM 853 N N . HIS A 1 106 ? -8.194 -16.892 3.953 1.00 56.28 106 HIS A N 1
ATOM 854 C CA . HIS A 1 106 ? -8.512 -17.414 5.292 1.00 56.28 106 HIS A CA 1
ATOM 855 C C . HIS A 1 106 ? -7.955 -16.513 6.394 1.00 56.28 106 HIS A C 1
ATOM 857 O O . HIS A 1 106 ? -6.823 -16.007 6.224 1.00 56.28 106 HIS A O 1
#

Sequence (106 aa):
MEAKSHALFQKAIQLLDLEKTKEAREALLGVLRLDPGNYEAINSLGITFVNEDISRAERCFKKALKIKNDYPDALYNLANVYKQKSFLREAINLYKRVFQIDPSIH

Radius of gyration: 13.84 Å; chains: 1; bounding box: 33×28×35 Å

pLDDT: mean 95.49, std 6.44, range [56.28, 98.75]